Protein AF-A0A4R6ALP8-F1 (afdb_monomer_lite)

Radius of gyration: 22.26 Å; chains: 1; bounding box: 37×42×60 Å

Foldseek 3Di:
DDPPDDPPPPPQPPVNVVVVVVCVVVVVVVVVCCCCVVPVPPDDDPVVVVVVVCPVVVVVCVVVVCCQQQNVVVVGDGDPQSVVLQVQLVVLCVPPHNVSSVCSSVVSSVVVVVVVVVD

Organism: NCBI:txid2547833

Structure (mmCIF, N/CA/C/O backbone):
data_AF-A0A4R6ALP8-F1
#
_entry.id   AF-A0A4R6ALP8-F1
#
loop_
_atom_site.group_PDB
_atom_site.id
_atom_site.type_symbol
_atom_site.label_atom_id
_atom_site.label_alt_id
_atom_site.label_comp_id
_atom_site.label_asym_id
_atom_site.label_entity_id
_atom_site.label_seq_id
_atom_site.pdbx_PDB_ins_code
_atom_site.Cartn_x
_atom_site.Cartn_y
_atom_site.Cartn_z
_atom_site.occupancy
_atom_site.B_iso_or_equiv
_atom_site.auth_seq_id
_atom_site.auth_comp_id
_atom_site.auth_asym_id
_atom_site.auth_atom_id
_atom_site.pdbx_PDB_model_num
ATOM 1 N N . MET A 1 1 ? -0.285 25.551 -27.891 1.00 47.06 1 MET A N 1
ATOM 2 C CA . MET A 1 1 ? -0.786 24.916 -26.657 1.00 47.06 1 MET A CA 1
ATOM 3 C C . MET A 1 1 ? -1.606 25.956 -25.913 1.00 47.06 1 MET A C 1
ATOM 5 O O . MET A 1 1 ? -1.101 26.644 -25.039 1.00 47.06 1 MET A O 1
ATOM 9 N N . THR A 1 2 ? -2.826 26.176 -26.389 1.00 53.19 2 THR A N 1
ATOM 10 C CA . THR A 1 2 ? -3.826 27.038 -25.758 1.00 53.19 2 THR A CA 1
ATOM 11 C C . THR A 1 2 ? -4.484 26.241 -24.627 1.00 53.19 2 THR A C 1
ATOM 13 O O . THR A 1 2 ? -4.731 25.048 -24.810 1.00 53.19 2 THR A O 1
ATOM 16 N N . PRO A 1 3 ? -4.729 26.832 -23.446 1.00 57.28 3 PRO A N 1
ATOM 17 C CA . PRO A 1 3 ? -5.489 26.188 -22.381 1.00 57.28 3 PRO A CA 1
ATOM 18 C C . PRO A 1 3 ? -6.974 26.179 -22.777 1.00 57.28 3 PRO A C 1
ATOM 20 O O . PRO A 1 3 ? -7.764 26.983 -22.293 1.00 57.28 3 PRO A O 1
ATOM 23 N N . GLU A 1 4 ? -7.351 25.320 -23.724 1.00 58.94 4 GLU A N 1
ATOM 24 C CA . GLU A 1 4 ? -8.752 25.104 -24.078 1.00 58.94 4 GLU A CA 1
ATOM 25 C C . GLU A 1 4 ? -9.403 24.281 -22.970 1.00 58.94 4 GLU A C 1
ATOM 27 O O . GLU A 1 4 ? -9.251 23.066 -22.887 1.00 58.94 4 GLU A O 1
ATOM 32 N N . THR A 1 5 ? -10.021 25.018 -22.047 1.00 60.59 5 THR A N 1
ATOM 33 C CA . THR A 1 5 ? -11.214 24.660 -21.274 1.00 60.59 5 THR A CA 1
ATOM 34 C C . THR A 1 5 ? -11.510 23.163 -21.228 1.00 60.59 5 THR A C 1
ATOM 36 O O . THR A 1 5 ? -12.344 22.652 -21.980 1.00 60.59 5 THR A O 1
ATOM 39 N N . LEU A 1 6 ? -10.864 22.470 -20.287 1.00 62.62 6 LEU A N 1
ATOM 40 C CA . LEU A 1 6 ? -11.418 21.235 -19.743 1.00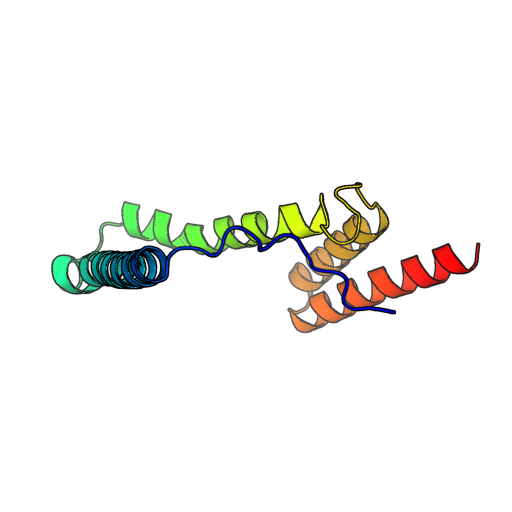 62.62 6 LEU A CA 1
ATOM 41 C C . LEU A 1 6 ? -12.881 21.542 -19.364 1.00 62.62 6 LEU A C 1
ATOM 43 O O . LEU A 1 6 ? -13.106 22.601 -18.762 1.00 62.62 6 LEU A O 1
ATOM 47 N N . PRO A 1 7 ? -13.872 20.694 -19.713 1.00 56.38 7 PRO A N 1
ATOM 48 C CA . PRO A 1 7 ? -15.212 20.844 -19.154 1.00 56.38 7 PRO A CA 1
ATOM 49 C C . PRO A 1 7 ? -15.032 21.005 -17.649 1.00 56.38 7 PRO A C 1
ATOM 51 O O . PRO A 1 7 ? -14.208 20.286 -17.079 1.00 56.38 7 PRO A O 1
ATOM 54 N N . ALA A 1 8 ? -15.687 22.000 -17.043 1.00 58.12 8 ALA A N 1
ATOM 55 C CA . ALA A 1 8 ? -15.650 22.195 -15.602 1.00 58.12 8 ALA A CA 1
ATOM 56 C C . ALA A 1 8 ? -16.083 20.866 -14.987 1.00 58.12 8 ALA A C 1
ATOM 58 O O . ALA A 1 8 ? -17.270 20.565 -14.978 1.00 58.12 8 ALA A O 1
ATOM 59 N N . ALA A 1 9 ? -15.108 20.027 -14.623 1.00 58.25 9 ALA A N 1
ATOM 60 C CA . ALA A 1 9 ? -15.343 18.715 -14.059 1.00 58.25 9 ALA A CA 1
ATOM 61 C C . ALA A 1 9 ? -16.237 18.992 -12.870 1.00 58.25 9 ALA A C 1
ATOM 63 O O . ALA A 1 9 ? -15.777 19.727 -11.996 1.00 58.25 9 ALA A O 1
ATOM 64 N N . ASP A 1 10 ? -17.499 18.550 -12.949 1.00 63.56 10 ASP A N 1
ATOM 65 C CA . ASP A 1 10 ? -18.609 19.033 -12.127 1.00 63.56 10 ASP A CA 1
ATOM 66 C C . ASP A 1 10 ? -18.109 19.320 -10.717 1.00 63.56 10 ASP A C 1
ATOM 68 O O . ASP A 1 10 ? -17.838 18.398 -9.940 1.00 63.56 10 ASP A O 1
ATOM 72 N N . ALA A 1 11 ? -17.835 20.603 -10.450 1.00 70.50 11 ALA A N 1
ATOM 73 C CA . ALA A 1 11 ? -17.080 20.978 -9.271 1.00 70.50 11 ALA A CA 1
ATOM 74 C C . ALA A 1 11 ? -17.941 20.571 -8.086 1.00 70.50 11 ALA A C 1
ATOM 76 O O . ALA A 1 11 ? -19.072 21.045 -7.949 1.00 70.50 11 ALA A O 1
ATOM 77 N N . ILE A 1 12 ? -17.436 19.628 -7.289 1.00 76.88 12 ILE A N 1
ATOM 78 C CA . ILE A 1 12 ? -18.161 19.117 -6.134 1.00 76.88 12 ILE A CA 1
ATOM 79 C C . ILE A 1 12 ? -18.584 20.332 -5.302 1.00 76.88 12 ILE A C 1
ATOM 81 O O . ILE A 1 12 ? -17.704 21.097 -4.907 1.00 76.88 12 ILE A O 1
ATOM 85 N N . PRO A 1 13 ? -19.891 20.541 -5.050 1.00 88.56 13 PRO A N 1
ATOM 86 C CA . PRO A 1 13 ? -20.351 21.712 -4.318 1.00 88.56 13 PRO A CA 1
ATOM 87 C C . PRO A 1 13 ? -19.580 21.841 -3.003 1.00 88.56 13 PRO A C 1
ATOM 89 O O . PRO A 1 13 ? -19.473 20.854 -2.274 1.00 88.56 13 PRO A O 1
ATOM 92 N N . ASP A 1 14 ? -19.065 23.029 -2.675 1.00 88.94 14 ASP A N 1
ATOM 93 C CA . ASP A 1 14 ? -18.195 23.226 -1.502 1.00 88.94 14 ASP A CA 1
ATOM 94 C C . ASP A 1 14 ? -18.830 22.676 -0.218 1.00 88.94 14 ASP A C 1
ATOM 96 O O . ASP A 1 14 ? -18.187 21.990 0.576 1.00 88.94 14 ASP A O 1
ATOM 100 N N . ALA A 1 15 ? -20.135 22.904 -0.046 1.00 91.25 15 ALA A N 1
ATOM 101 C CA . ALA A 1 15 ? -20.902 22.370 1.073 1.00 91.25 15 ALA A CA 1
ATOM 102 C C . ALA A 1 15 ? -20.890 20.832 1.118 1.00 91.25 15 ALA A C 1
ATOM 104 O O . ALA A 1 15 ? -20.792 20.253 2.199 1.00 91.25 15 ALA A O 1
ATOM 105 N N . LEU A 1 16 ? -20.951 20.160 -0.036 1.00 92.31 16 LEU A N 1
ATOM 106 C CA . LEU A 1 16 ? -20.873 18.704 -0.127 1.00 92.31 16 LEU A CA 1
ATOM 107 C C . LEU A 1 16 ? -19.459 18.211 0.197 1.00 92.31 16 LEU A C 1
ATOM 109 O O . LEU A 1 16 ? -19.322 17.268 0.972 1.00 92.31 16 LEU A O 1
ATOM 113 N N . ALA A 1 17 ? -18.419 18.882 -0.307 1.00 91.44 17 ALA A N 1
ATOM 114 C CA . ALA A 1 17 ? -17.029 18.557 0.010 1.00 91.44 17 ALA A CA 1
ATOM 115 C C . ALA A 1 17 ? -16.757 18.643 1.523 1.00 91.44 17 ALA A C 1
ATOM 117 O O . ALA A 1 17 ? -16.286 17.677 2.127 1.00 91.44 17 ALA A O 1
ATOM 118 N N . TRP A 1 18 ? -17.135 19.752 2.164 1.00 95.00 18 TRP A N 1
ATOM 119 C CA . TRP A 1 18 ? -17.002 19.923 3.614 1.00 95.00 18 TRP A CA 1
ATOM 120 C C . TRP A 1 18 ? -17.817 18.900 4.404 1.00 95.00 18 TRP A C 1
ATOM 122 O O . TRP A 1 18 ? -17.314 18.334 5.376 1.00 95.00 18 TRP A O 1
ATOM 132 N N . THR A 1 19 ? -19.044 18.611 3.966 1.00 96.31 19 THR A N 1
ATOM 133 C CA . THR A 1 19 ? -19.891 17.593 4.603 1.00 96.31 19 THR A CA 1
ATOM 134 C C . THR A 1 19 ? -19.228 16.215 4.558 1.00 96.31 19 THR A C 1
ATOM 136 O O . THR A 1 19 ? -19.150 15.542 5.584 1.00 96.31 19 THR A O 1
ATOM 139 N N . VAL A 1 20 ? -18.688 15.810 3.403 1.00 95.81 20 VAL A N 1
ATOM 140 C CA . VAL A 1 20 ? -17.982 14.528 3.242 1.00 95.81 20 VAL A CA 1
ATOM 141 C C . VAL A 1 20 ? -16.736 14.470 4.122 1.00 95.81 20 VAL A C 1
ATOM 143 O O . VAL A 1 20 ? -16.525 13.462 4.792 1.00 95.81 20 VAL A O 1
ATOM 146 N N . ILE A 1 21 ? -15.941 15.543 4.177 1.00 95.31 21 ILE A N 1
ATOM 147 C CA . ILE A 1 21 ? -14.741 15.613 5.026 1.00 95.31 21 ILE A CA 1
ATOM 148 C C . ILE A 1 21 ? -15.112 15.428 6.501 1.00 95.31 21 ILE A C 1
ATOM 150 O O . ILE A 1 21 ? -14.509 14.602 7.188 1.00 95.31 21 ILE A O 1
ATOM 154 N N . VAL A 1 22 ? -16.117 16.162 6.987 1.00 97.44 22 VAL A N 1
ATOM 155 C CA . VAL A 1 22 ? -16.564 16.079 8.384 1.00 97.44 22 VAL A CA 1
ATOM 156 C C . VAL A 1 22 ? -17.114 14.689 8.698 1.00 97.44 22 VAL A C 1
ATOM 158 O O . VAL A 1 22 ? -16.751 14.113 9.723 1.00 97.44 22 VAL A O 1
ATOM 161 N N . LEU A 1 23 ? -17.936 14.113 7.816 1.00 97.44 23 LEU A N 1
ATOM 162 C CA . LEU A 1 23 ? -18.496 12.775 8.011 1.00 97.44 23 LEU A CA 1
ATOM 163 C C . LEU A 1 23 ? -17.427 11.677 7.967 1.00 97.44 23 LEU A C 1
ATOM 165 O O . LEU A 1 23 ? -17.445 10.795 8.822 1.00 97.44 23 LEU A O 1
ATOM 169 N N . LEU A 1 24 ? -16.475 11.731 7.030 1.00 97.12 24 LEU A N 1
ATOM 170 C CA . LEU A 1 24 ? -15.354 10.785 6.975 1.00 97.12 24 LEU A CA 1
ATOM 171 C C . LEU A 1 24 ? -14.455 10.910 8.205 1.00 97.12 24 LEU A C 1
ATOM 173 O O . LEU A 1 24 ? -14.047 9.894 8.774 1.00 97.12 24 LEU A O 1
ATOM 177 N N . GLY A 1 25 ? -14.172 12.140 8.640 1.00 96.81 25 GLY A N 1
ATOM 178 C CA . GLY A 1 25 ? -13.409 12.407 9.854 1.00 96.81 25 GLY A CA 1
ATOM 179 C C . GLY A 1 25 ? -14.099 11.832 11.089 1.00 96.81 25 GLY A C 1
ATOM 180 O O . GLY A 1 25 ? -13.492 11.060 11.835 1.00 96.81 25 GLY A O 1
ATOM 181 N N . LEU A 1 26 ? -15.387 12.138 11.268 1.00 97.50 26 LEU A N 1
ATOM 182 C CA . LEU A 1 26 ? -16.182 11.658 12.395 1.00 97.50 26 LEU A CA 1
ATOM 183 C C . LEU A 1 26 ? -16.357 10.137 12.364 1.00 97.50 26 LEU A C 1
ATOM 185 O O . LEU A 1 26 ? -16.195 9.489 13.392 1.00 97.50 26 LEU A O 1
ATOM 189 N N . GLY A 1 27 ? -16.624 9.555 11.195 1.00 96.56 27 GLY A N 1
ATOM 190 C CA . GLY A 1 27 ? -16.737 8.109 11.015 1.00 96.56 27 GLY A CA 1
ATOM 191 C C . GLY A 1 27 ? -15.432 7.384 11.343 1.00 96.56 27 GLY A C 1
ATOM 192 O O . GLY A 1 27 ? -15.434 6.415 12.100 1.00 96.56 27 GLY A O 1
ATOM 193 N N . THR A 1 28 ? -14.294 7.894 10.862 1.00 95.50 28 THR A N 1
ATOM 194 C CA . THR A 1 28 ? -12.969 7.324 11.168 1.00 95.50 28 THR A CA 1
ATOM 195 C C . THR A 1 28 ? -12.654 7.416 12.660 1.00 95.50 28 THR A C 1
ATOM 197 O O . THR A 1 28 ? -12.165 6.451 13.257 1.00 95.50 28 THR A O 1
ATOM 200 N N . PHE A 1 29 ? -12.956 8.561 13.280 1.00 93.75 29 PHE A N 1
ATOM 201 C CA . PHE A 1 29 ? -12.802 8.747 14.719 1.00 93.75 29 PHE A CA 1
ATOM 202 C C . PHE A 1 29 ? -13.700 7.791 15.505 1.00 93.75 29 PHE A C 1
ATOM 204 O O . PHE A 1 29 ? -13.206 7.122 16.405 1.00 93.75 29 PHE A O 1
ATOM 211 N N . ALA A 1 30 ? -14.977 7.668 15.140 1.00 94.94 30 ALA A N 1
ATOM 212 C CA . ALA A 1 30 ? -15.935 6.789 15.802 1.00 94.94 30 ALA A CA 1
ATOM 213 C C . ALA A 1 30 ? -15.511 5.315 15.728 1.00 94.94 30 ALA A C 1
ATOM 215 O O . ALA A 1 30 ? -15.568 4.618 16.738 1.00 94.94 30 ALA A O 1
ATOM 216 N N . ILE A 1 31 ? -15.011 4.854 14.574 1.00 91.12 31 ILE A N 1
ATOM 217 C CA . ILE A 1 31 ? -14.463 3.498 14.427 1.00 91.12 31 ILE A CA 1
ATOM 218 C C . ILE A 1 31 ? -13.290 3.303 15.391 1.00 91.12 31 ILE A C 1
ATOM 220 O O . ILE A 1 31 ? -13.305 2.366 16.183 1.00 91.12 31 ILE A O 1
ATOM 224 N N . ARG A 1 32 ? -12.294 4.201 15.383 1.00 87.88 32 ARG A N 1
ATOM 225 C CA . ARG A 1 32 ? -11.136 4.108 16.294 1.00 87.88 32 ARG A CA 1
ATOM 226 C C . ARG A 1 32 ? -11.548 4.174 17.765 1.00 87.88 32 ARG A C 1
ATOM 228 O O . ARG A 1 32 ? -11.053 3.395 18.579 1.00 87.88 32 ARG A O 1
ATOM 235 N N . PHE A 1 33 ? -12.468 5.073 18.098 1.00 90.19 33 PHE A N 1
ATOM 236 C CA . PHE A 1 33 ? -13.011 5.241 19.440 1.00 90.19 33 PHE A CA 1
ATOM 237 C C . PHE A 1 33 ? -13.785 4.002 19.896 1.00 90.19 33 PHE A C 1
ATOM 239 O O . PHE A 1 33 ? -13.701 3.633 21.059 1.00 90.19 33 PHE A O 1
ATOM 246 N N . SER A 1 34 ? -14.462 3.289 18.997 1.00 86.62 34 SER A N 1
ATOM 247 C CA . SER A 1 34 ? -15.111 2.023 19.341 1.00 86.62 34 SER A CA 1
ATOM 248 C C . SER A 1 34 ? -14.113 0.962 19.823 1.00 86.62 34 SER A C 1
ATOM 250 O O . SER A 1 34 ? -14.470 0.148 20.667 1.00 86.62 34 SER A O 1
ATOM 252 N N . PHE A 1 35 ? -12.869 0.961 19.333 1.00 79.50 35 PHE A N 1
ATOM 253 C CA . PHE A 1 35 ? -11.835 0.039 19.818 1.00 79.50 35 PHE A CA 1
ATOM 254 C C . PHE A 1 35 ? -11.195 0.531 21.119 1.00 79.50 35 PHE A C 1
ATOM 256 O O . PHE A 1 35 ? -11.090 -0.232 22.073 1.00 79.50 35 PHE A O 1
ATOM 263 N N . LEU A 1 36 ? -10.789 1.803 21.179 1.00 83.06 36 LEU A N 1
ATOM 264 C CA . LEU A 1 36 ? -10.077 2.349 22.342 1.00 83.06 36 LEU A CA 1
ATOM 265 C C . LEU A 1 36 ? -11.006 2.651 23.527 1.00 83.06 36 LEU A C 1
ATOM 267 O O . LEU A 1 36 ? -10.669 2.350 24.664 1.00 83.06 36 LEU A O 1
ATOM 271 N N . GLY A 1 37 ? -12.171 3.240 23.269 1.00 78.12 37 GLY A N 1
ATOM 272 C CA . GLY A 1 37 ? -13.108 3.717 24.287 1.00 78.12 37 GLY A CA 1
ATOM 273 C C . GLY A 1 37 ? -14.066 2.649 24.816 1.00 78.12 37 GLY A C 1
ATOM 274 O O . GLY A 1 37 ? -14.323 2.615 26.013 1.00 78.12 37 GLY A O 1
ATOM 275 N N . LEU A 1 38 ? -14.593 1.761 23.960 1.00 73.69 38 LEU A N 1
ATOM 276 C CA . LEU A 1 38 ? -15.528 0.705 24.397 1.00 73.69 38 LEU A CA 1
ATOM 277 C C . LEU A 1 38 ? -14.829 -0.616 24.753 1.00 73.69 38 LEU A C 1
ATOM 279 O O . LEU A 1 38 ? -15.358 -1.392 25.550 1.00 73.69 38 LEU A O 1
ATOM 283 N N . LEU A 1 39 ? -13.668 -0.885 24.152 1.00 70.56 39 LEU A N 1
ATOM 284 C CA . LEU A 1 39 ? -12.971 -2.172 24.247 1.00 70.56 39 LEU A CA 1
ATOM 285 C C . LEU A 1 39 ? -11.614 -2.082 24.967 1.00 70.56 39 LEU A C 1
ATOM 287 O O . LEU A 1 39 ? -11.041 -3.123 25.270 1.00 70.56 39 LEU A O 1
ATOM 291 N N . GLY A 1 40 ? -11.128 -0.874 25.286 1.00 66.62 40 GLY A N 1
ATOM 292 C CA . GLY A 1 40 ? -9.781 -0.633 25.822 1.00 66.62 40 GLY A CA 1
ATOM 293 C C . GLY A 1 40 ? -9.462 -1.312 27.158 1.00 66.62 40 GLY A C 1
ATOM 294 O O . GLY A 1 40 ? -8.333 -1.753 27.341 1.00 66.62 40 GLY A O 1
ATOM 295 N N . ASP A 1 41 ? -10.448 -1.466 28.046 1.00 69.44 41 ASP A N 1
ATOM 296 C CA . ASP A 1 41 ? -10.267 -2.100 29.367 1.00 69.44 41 ASP A CA 1
ATOM 297 C C . ASP A 1 41 ? -10.718 -3.572 29.420 1.00 69.44 41 ASP A C 1
ATOM 299 O O . ASP A 1 41 ? -10.668 -4.204 30.477 1.00 69.44 41 ASP A O 1
ATOM 303 N N . ARG A 1 42 ? -11.194 -4.149 28.305 1.00 76.12 42 ARG A N 1
ATOM 304 C CA . ARG A 1 42 ? -11.676 -5.540 28.279 1.00 76.12 42 ARG A CA 1
ATOM 305 C C . ARG A 1 42 ? -10.683 -6.460 27.570 1.00 76.12 42 ARG A C 1
ATOM 307 O O . ARG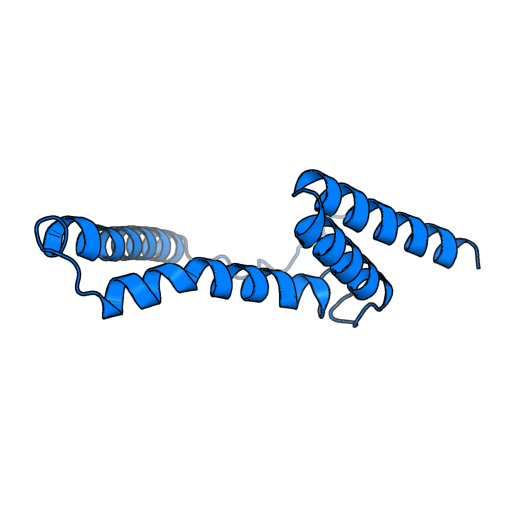 A 1 42 ? -10.195 -6.105 26.499 1.00 76.12 42 ARG A O 1
ATOM 314 N N . PRO A 1 43 ? -10.428 -7.673 28.097 1.00 77.00 43 PRO A N 1
ATOM 315 C CA . PRO A 1 43 ? -9.649 -8.666 27.371 1.00 77.00 43 PRO A CA 1
ATOM 316 C C . PRO A 1 43 ? -10.361 -8.998 26.053 1.00 77.00 43 PRO A C 1
ATOM 318 O O . PRO A 1 43 ? -11.508 -9.452 26.043 1.00 77.00 43 PRO A O 1
ATOM 321 N N . LEU A 1 44 ? -9.689 -8.715 24.936 1.00 79.81 44 LEU A N 1
ATOM 322 C CA . LEU A 1 44 ? -10.197 -8.984 23.594 1.00 79.81 44 LEU A CA 1
ATOM 323 C C . LEU A 1 44 ? -10.340 -10.502 23.404 1.00 79.81 44 LEU A C 1
ATOM 325 O O . LEU A 1 44 ? -9.397 -11.235 23.702 1.00 79.81 44 LEU A O 1
ATOM 329 N N . PRO A 1 45 ? -11.484 -10.998 22.904 1.00 82.31 45 PRO A N 1
ATOM 330 C CA . PRO A 1 45 ? -11.665 -12.426 22.698 1.00 82.31 45 PRO A CA 1
ATOM 331 C C . PRO A 1 45 ? -10.732 -12.944 21.592 1.00 82.31 45 PRO A C 1
ATOM 333 O O . PRO A 1 45 ? -10.506 -12.269 20.585 1.00 82.31 45 PRO A O 1
ATOM 336 N N . GLU A 1 46 ? -10.235 -14.173 21.753 1.00 84.25 46 GLU A N 1
ATOM 337 C CA . GLU A 1 46 ? -9.232 -14.800 20.873 1.00 84.25 46 GLU A CA 1
ATOM 338 C C . GLU A 1 46 ? -9.638 -14.783 19.386 1.00 84.25 46 GLU A C 1
ATOM 340 O O . GLU A 1 46 ? -8.811 -14.557 18.503 1.00 84.25 46 GLU A O 1
ATOM 345 N N . TRP A 1 47 ? -10.935 -14.958 19.094 1.00 86.50 47 TRP A N 1
ATOM 346 C CA . TRP A 1 47 ? -11.450 -14.935 17.722 1.00 86.50 47 TRP A CA 1
ATOM 347 C C . TRP A 1 47 ? -11.239 -13.572 17.050 1.00 86.50 47 TRP A C 1
ATOM 349 O O . TRP A 1 47 ? -10.921 -13.525 15.863 1.00 86.50 47 TRP A O 1
ATOM 359 N N . LEU A 1 48 ? -11.367 -12.466 17.790 1.00 84.88 48 LEU A N 1
ATOM 360 C CA . LEU A 1 48 ? -11.201 -11.117 17.252 1.00 84.88 48 LEU A CA 1
ATOM 361 C C . LEU A 1 48 ? -9.722 -10.825 16.989 1.00 84.88 48 LEU A C 1
ATOM 363 O O . LEU A 1 48 ? -9.374 -10.348 15.912 1.00 84.88 48 LEU A O 1
ATOM 367 N N . LEU A 1 49 ? -8.844 -11.188 17.928 1.00 84.19 49 LEU A N 1
ATOM 368 C CA . LEU A 1 49 ? -7.391 -11.076 17.760 1.00 84.19 49 LEU A CA 1
ATOM 369 C C . LEU A 1 49 ? -6.894 -11.899 16.565 1.00 84.19 49 LEU A C 1
ATOM 371 O O . LEU A 1 49 ? -6.058 -11.421 15.795 1.00 84.19 49 LEU A O 1
ATOM 375 N N . GLY A 1 50 ? -7.464 -13.093 16.369 1.00 87.56 50 GLY A N 1
ATOM 376 C CA . GLY A 1 50 ? -7.230 -13.919 15.189 1.00 87.56 50 GLY A CA 1
ATOM 377 C C . GLY A 1 50 ? -7.508 -13.152 13.897 1.00 87.56 50 GLY A C 1
ATOM 378 O O . GLY A 1 50 ? -6.612 -13.011 13.072 1.00 87.56 50 GLY A O 1
ATOM 379 N N . HIS A 1 51 ? -8.704 -12.579 13.743 1.00 87.81 51 HIS A N 1
ATOM 380 C CA . HIS A 1 51 ? -9.060 -11.814 12.541 1.00 87.81 51 HIS A CA 1
ATOM 381 C C . HIS A 1 51 ? -8.185 -10.568 12.351 1.00 87.81 51 HIS A C 1
ATOM 383 O O . HIS A 1 51 ? -7.719 -10.319 11.240 1.00 87.81 51 HIS A O 1
ATOM 389 N N . LEU A 1 52 ? -7.894 -9.822 13.424 1.00 87.50 52 LEU A N 1
ATOM 390 C CA . LEU A 1 52 ? -7.036 -8.633 13.370 1.00 87.50 52 LEU A CA 1
ATOM 391 C C . LEU A 1 52 ? -5.619 -8.957 12.871 1.00 87.50 52 LEU A C 1
ATOM 393 O O . LEU A 1 52 ? -5.055 -8.193 12.088 1.00 87.50 52 LEU A O 1
ATOM 397 N N . LYS A 1 53 ? -5.066 -10.116 13.251 1.00 89.00 53 LYS A N 1
ATOM 398 C CA . LYS A 1 53 ? -3.747 -10.581 12.794 1.00 89.00 53 LYS A CA 1
ATOM 399 C C . LYS A 1 53 ? -3.687 -10.821 11.280 1.00 89.00 53 LYS A C 1
ATOM 401 O O . LYS A 1 53 ? -2.622 -10.662 10.684 1.00 89.00 53 LYS A O 1
ATOM 406 N N . TYR A 1 54 ? -4.806 -11.176 10.649 1.00 91.50 54 TYR A N 1
ATOM 407 C CA . TYR A 1 54 ? -4.858 -11.474 9.214 1.00 91.50 54 TYR A CA 1
ATOM 408 C C . TYR A 1 54 ? -5.150 -10.256 8.332 1.00 91.50 54 TYR A C 1
ATOM 410 O O . TYR A 1 54 ? -4.900 -10.326 7.129 1.00 91.50 54 TYR A O 1
ATOM 418 N N . VAL A 1 55 ? -5.600 -9.127 8.897 1.00 92.00 55 VAL A N 1
ATOM 419 C CA . VAL A 1 55 ? -5.927 -7.917 8.118 1.00 92.00 55 VAL A CA 1
ATOM 420 C C . VAL A 1 55 ? -4.728 -7.435 7.308 1.00 92.00 55 VAL A C 1
ATOM 422 O O . VAL A 1 55 ? -4.855 -7.223 6.107 1.00 92.00 55 VAL A O 1
ATOM 425 N N . GLY A 1 56 ? -3.548 -7.313 7.926 1.00 88.88 56 GLY A N 1
ATOM 426 C CA . GLY A 1 56 ? -2.347 -6.858 7.218 1.00 88.88 56 GLY A CA 1
ATOM 427 C C . GLY A 1 56 ? -2.011 -7.754 6.023 1.00 88.88 56 GLY A C 1
ATOM 428 O O . GLY A 1 56 ? -1.842 -7.268 4.908 1.00 88.88 56 GLY A O 1
ATOM 429 N N . VAL A 1 57 ? -2.003 -9.073 6.238 1.00 89.38 57 VAL A N 1
ATOM 430 C CA . VAL A 1 57 ? -1.706 -10.067 5.193 1.00 89.38 57 VAL A CA 1
ATOM 431 C C . VAL A 1 57 ? -2.752 -10.062 4.074 1.00 89.38 57 VAL A C 1
ATOM 433 O O . VAL A 1 57 ? -2.398 -10.320 2.930 1.00 89.38 57 VAL A O 1
ATOM 436 N N . ALA A 1 58 ? -4.013 -9.739 4.368 1.00 91.75 58 ALA A N 1
ATOM 437 C CA . ALA A 1 58 ? -5.075 -9.650 3.368 1.00 91.75 58 ALA A CA 1
ATOM 438 C C . ALA A 1 58 ? -5.040 -8.337 2.565 1.00 91.75 58 ALA A C 1
ATOM 440 O O . ALA A 1 58 ? -5.270 -8.340 1.356 1.00 91.75 58 ALA A O 1
ATOM 441 N N . VAL A 1 59 ? -4.741 -7.212 3.223 1.00 93.62 59 VAL A N 1
ATOM 442 C CA . VAL A 1 59 ? -4.803 -5.877 2.611 1.00 93.62 59 VAL A CA 1
ATOM 443 C C . VAL A 1 59 ? -3.643 -5.638 1.645 1.00 93.62 59 VAL A C 1
ATOM 445 O O . VAL A 1 59 ? -3.864 -5.082 0.572 1.00 93.62 59 VAL A O 1
ATOM 448 N N . PHE A 1 60 ? -2.418 -6.073 1.965 1.00 90.50 60 PHE A N 1
ATOM 449 C CA . PHE A 1 60 ? -1.264 -5.813 1.091 1.00 90.50 60 PHE A CA 1
ATOM 450 C C . PHE A 1 60 ? -1.428 -6.395 -0.326 1.00 90.50 60 PHE A C 1
ATOM 452 O O . PHE A 1 60 ? -1.287 -5.629 -1.282 1.00 90.50 60 PHE A O 1
ATOM 459 N N . PRO A 1 61 ? -1.773 -7.686 -0.517 1.00 88.25 61 PRO A N 1
ATOM 460 C CA . PRO A 1 61 ? -2.028 -8.224 -1.849 1.00 88.25 61 PRO A CA 1
ATOM 461 C C . PRO A 1 61 ? -3.199 -7.523 -2.535 1.00 88.25 61 PRO A C 1
ATOM 463 O O . PRO A 1 61 ? -3.075 -7.170 -3.700 1.00 88.25 61 PRO A O 1
ATOM 466 N N . ALA A 1 62 ? -4.290 -7.237 -1.814 1.00 90.62 62 ALA A N 1
ATOM 467 C CA . ALA A 1 62 ? -5.456 -6.560 -2.382 1.00 90.62 62 ALA A CA 1
ATOM 468 C C . ALA A 1 62 ? -5.120 -5.181 -2.980 1.00 90.62 62 ALA A C 1
ATOM 470 O O . ALA A 1 62 ? -5.679 -4.809 -4.008 1.00 90.62 62 ALA A O 1
ATOM 471 N N . LEU A 1 63 ? -4.180 -4.447 -2.374 1.00 91.50 63 LEU A N 1
ATOM 472 C CA . LEU A 1 63 ? -3.690 -3.169 -2.899 1.00 91.50 63 LEU A CA 1
ATOM 473 C C . LEU A 1 63 ? -2.723 -3.344 -4.081 1.00 91.50 63 LEU A C 1
ATOM 475 O O . LEU A 1 63 ? -2.737 -2.545 -5.013 1.00 91.50 63 LEU A O 1
ATOM 479 N N . VAL A 1 64 ? -1.877 -4.37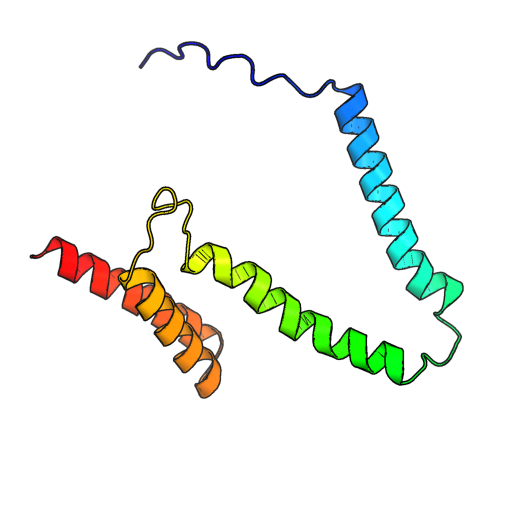7 -4.057 1.00 87.44 64 VAL A N 1
ATOM 480 C CA . VAL A 1 64 ? -0.818 -4.587 -5.062 1.00 87.44 64 VAL A CA 1
ATOM 481 C C . VAL A 1 64 ? -1.339 -5.264 -6.335 1.00 87.44 64 VAL A C 1
ATOM 483 O O . VAL A 1 64 ? -0.919 -4.907 -7.432 1.00 87.44 64 VAL A O 1
ATOM 486 N N . THR A 1 65 ? -2.265 -6.219 -6.225 1.00 88.12 65 THR A N 1
ATOM 487 C CA . THR A 1 65 ? -2.822 -6.984 -7.352 1.00 88.12 65 THR A CA 1
ATOM 488 C C . THR A 1 65 ? -3.346 -6.116 -8.505 1.00 88.12 65 THR A C 1
ATOM 490 O O . THR A 1 65 ? -2.915 -6.363 -9.635 1.00 88.12 65 THR A O 1
ATOM 493 N N . PRO A 1 66 ? -4.213 -5.101 -8.294 1.00 86.31 66 PRO A N 1
ATOM 494 C CA . PRO A 1 66 ? -4.692 -4.267 -9.397 1.00 86.31 66 PRO A CA 1
ATOM 495 C C . PRO A 1 66 ? -3.554 -3.483 -10.062 1.00 86.31 66 PRO A C 1
ATOM 497 O O . PRO A 1 66 ? -3.509 -3.402 -11.283 1.00 86.31 66 PRO A O 1
ATOM 500 N N . LEU A 1 67 ? -2.578 -3.000 -9.286 1.00 83.81 67 LEU A N 1
ATOM 501 C CA . LEU A 1 67 ? -1.431 -2.238 -9.799 1.00 83.81 67 LEU A CA 1
ATOM 502 C C . LEU A 1 67 ? -0.500 -3.072 -10.697 1.00 83.81 67 LEU A C 1
ATOM 504 O O . LEU A 1 67 ? 0.197 -2.518 -11.554 1.00 83.81 67 LEU A O 1
ATOM 508 N N . VAL A 1 68 ? -0.462 -4.391 -10.481 1.00 83.06 68 VAL A N 1
ATOM 509 C CA . VAL A 1 68 ? 0.357 -5.335 -11.255 1.00 83.06 68 VAL A CA 1
ATOM 510 C C . VAL A 1 68 ? -0.40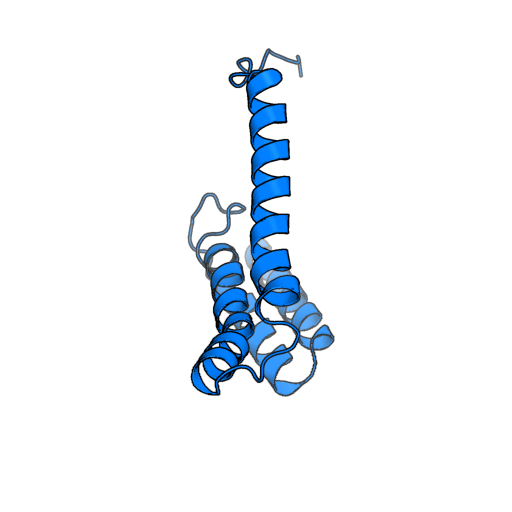2 -5.880 -12.465 1.00 83.06 68 VAL A C 1
ATOM 512 O O . VAL A 1 68 ? 0.163 -5.907 -13.554 1.00 83.06 68 VAL A O 1
ATOM 515 N N . LEU A 1 69 ? -1.655 -6.318 -12.286 1.00 80.88 69 LEU A N 1
ATOM 516 C CA . LEU A 1 69 ? -2.438 -6.982 -13.338 1.00 80.88 69 LEU A CA 1
ATOM 517 C C . LEU A 1 69 ? -3.101 -6.001 -14.312 1.00 80.88 69 LEU A C 1
ATOM 519 O O . LEU A 1 69 ? -3.123 -6.269 -15.512 1.00 80.88 69 LEU A O 1
ATOM 523 N N . TRP A 1 70 ? -3.605 -4.869 -13.811 1.00 79.19 70 TRP A N 1
ATOM 524 C CA . TRP A 1 70 ? -4.255 -3.822 -14.606 1.00 79.19 70 TRP A CA 1
ATOM 525 C C . TRP A 1 70 ? -3.645 -2.456 -14.301 1.00 79.19 70 TRP A C 1
ATOM 527 O O . TRP A 1 70 ? -4.273 -1.612 -13.657 1.00 79.19 70 TRP A O 1
ATOM 537 N N . PRO A 1 71 ? -2.406 -2.214 -14.751 1.00 73.56 71 PRO A N 1
ATOM 538 C CA . PRO A 1 71 ? -1.779 -0.928 -14.535 1.00 73.56 71 PRO A CA 1
ATOM 539 C C . PRO A 1 71 ? -2.573 0.189 -15.217 1.00 73.56 71 PRO A C 1
ATOM 541 O O . PRO A 1 71 ? -2.830 0.138 -16.421 1.00 73.56 71 PRO A O 1
ATOM 544 N N . GLU A 1 72 ? -2.866 1.265 -14.485 1.00 66.56 72 GLU A N 1
ATOM 545 C CA . GLU A 1 72 ? -3.411 2.484 -15.102 1.00 66.56 72 GLU A CA 1
ATOM 546 C C . GLU A 1 72 ? -2.440 3.069 -16.140 1.00 66.56 72 GLU A C 1
ATOM 548 O O . GLU A 1 72 ? -2.853 3.621 -17.158 1.00 66.56 72 GLU A O 1
ATOM 553 N N . ALA A 1 73 ? -1.135 2.847 -15.939 1.00 63.22 73 ALA A N 1
ATOM 554 C CA . ALA A 1 73 ? -0.082 3.227 -16.877 1.00 63.22 73 ALA A CA 1
ATOM 555 C C . ALA A 1 73 ? -0.210 2.555 -18.260 1.00 63.22 73 ALA A C 1
ATOM 557 O O . ALA A 1 73 ? 0.302 3.097 -19.234 1.00 63.22 73 ALA A O 1
ATOM 558 N N . THR A 1 74 ? -0.880 1.401 -18.362 1.00 62.62 74 THR A N 1
ATOM 559 C CA . THR A 1 74 ? -1.094 0.669 -19.623 1.00 62.62 74 THR A CA 1
ATOM 560 C C . THR A 1 74 ? -2.553 0.704 -20.081 1.00 62.62 74 THR A C 1
ATOM 562 O O . THR A 1 74 ? -2.953 -0.125 -20.894 1.00 62.62 74 THR A O 1
ATOM 565 N N . GLN A 1 75 ? -3.365 1.649 -19.580 1.00 65.50 75 GLN A N 1
ATOM 566 C CA . GLN A 1 75 ? -4.796 1.765 -19.914 1.00 65.50 75 GLN A CA 1
ATOM 567 C C . GLN A 1 75 ? -5.577 0.460 -19.646 1.00 65.50 75 GLN A C 1
ATOM 569 O O . GLN A 1 75 ? -6.520 0.127 -20.359 1.00 65.50 75 GLN A O 1
ATOM 574 N N . GLY A 1 76 ? -5.163 -0.316 -18.636 1.00 61.56 76 GLY A N 1
ATOM 575 C CA . GLY A 1 76 ? -5.789 -1.601 -18.309 1.00 61.56 76 GLY A CA 1
ATOM 576 C C . GLY A 1 76 ? -5.378 -2.769 -19.216 1.00 61.56 76 GLY A C 1
ATOM 577 O O . GLY A 1 76 ? -5.949 -3.852 -19.099 1.00 61.56 76 GLY A O 1
ATOM 578 N N . ALA A 1 77 ? -4.384 -2.605 -20.094 1.00 66.88 77 ALA A N 1
ATOM 579 C CA . ALA A 1 77 ? -3.785 -3.735 -20.794 1.00 66.88 77 ALA A CA 1
ATOM 580 C C . ALA A 1 77 ? -2.850 -4.509 -19.855 1.00 66.88 77 ALA A C 1
ATOM 582 O O . ALA A 1 77 ? -1.991 -3.927 -19.183 1.00 66.88 77 ALA A O 1
ATOM 583 N N . PHE A 1 78 ? -3.017 -5.829 -19.830 1.00 71.56 78 PHE A N 1
ATOM 584 C CA . PHE A 1 78 ? -2.150 -6.733 -19.088 1.00 71.56 78 PHE A CA 1
ATOM 585 C C . PHE A 1 78 ? -0.732 -6.688 -19.668 1.00 71.56 78 PHE A C 1
ATOM 587 O O . PHE A 1 78 ? -0.541 -6.968 -20.852 1.00 71.56 78 PHE A O 1
ATOM 594 N N . ASP A 1 79 ? 0.252 -6.345 -18.836 1.00 77.31 79 ASP A N 1
ATOM 595 C CA . ASP A 1 79 ? 1.660 -6.237 -19.227 1.00 77.31 79 ASP A CA 1
ATOM 596 C C . ASP A 1 79 ? 2.473 -7.406 -18.636 1.00 77.31 79 ASP A C 1
ATOM 598 O O . ASP A 1 79 ? 2.753 -7.423 -17.428 1.00 77.31 79 ASP A O 1
ATOM 602 N N . PRO A 1 80 ? 2.889 -8.385 -19.466 1.00 81.44 80 PRO A N 1
ATOM 603 C CA . PRO A 1 80 ? 3.707 -9.507 -19.020 1.00 81.44 80 PRO A CA 1
ATOM 604 C C . PRO A 1 80 ? 5.020 -9.082 -18.348 1.00 81.44 80 PRO A C 1
ATOM 606 O O . PRO A 1 80 ? 5.476 -9.768 -17.432 1.00 81.44 80 PRO A O 1
ATOM 609 N N . LEU A 1 81 ? 5.621 -7.949 -18.741 1.00 82.25 81 LEU A N 1
ATOM 610 C CA . LEU A 1 81 ? 6.890 -7.484 -18.169 1.00 82.25 81 LEU A CA 1
ATOM 611 C C . LEU A 1 81 ? 6.709 -7.054 -16.711 1.00 82.25 81 LEU A C 1
ATOM 613 O O . LEU A 1 81 ? 7.530 -7.389 -15.853 1.00 82.25 81 LEU A O 1
ATOM 617 N N . ARG A 1 82 ? 5.610 -6.356 -16.403 1.00 82.38 82 ARG A N 1
ATOM 618 C CA . ARG A 1 82 ? 5.269 -5.955 -15.029 1.00 82.38 82 ARG A CA 1
ATOM 619 C C . ARG A 1 82 ? 4.987 -7.150 -14.131 1.00 82.38 82 ARG A C 1
ATOM 621 O O . ARG A 1 82 ? 5.377 -7.125 -12.965 1.00 82.38 82 ARG A O 1
ATOM 628 N N . LEU A 1 83 ? 4.371 -8.204 -14.663 1.00 85.69 83 LEU A N 1
ATOM 629 C CA . LEU A 1 83 ? 4.134 -9.428 -13.903 1.00 85.69 83 LEU A CA 1
ATOM 630 C C . LEU A 1 83 ? 5.453 -10.123 -13.542 1.00 85.69 83 LEU A C 1
ATOM 632 O O . LEU A 1 83 ? 5.650 -10.492 -12.384 1.00 85.69 83 LEU A O 1
ATOM 636 N N . VAL A 1 84 ? 6.385 -10.242 -14.493 1.00 87.81 84 VAL A N 1
ATOM 637 C CA . VAL A 1 84 ? 7.718 -10.816 -14.231 1.00 87.81 84 VAL A CA 1
ATOM 638 C C . VAL A 1 84 ? 8.483 -9.979 -13.203 1.00 87.81 84 VAL A C 1
ATOM 640 O O . VAL A 1 84 ? 9.062 -10.534 -12.269 1.00 87.81 84 VAL A O 1
ATOM 643 N N . ALA A 1 85 ? 8.432 -8.649 -13.307 1.00 87.12 85 ALA A N 1
ATOM 644 C CA . ALA A 1 85 ? 9.043 -7.757 -12.325 1.00 87.12 85 ALA A CA 1
ATOM 645 C C . ALA A 1 85 ? 8.415 -7.894 -10.925 1.00 87.12 85 ALA A C 1
ATOM 647 O O . ALA A 1 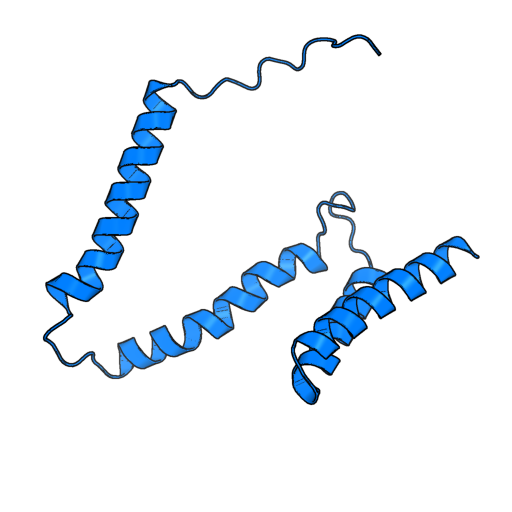85 ? 9.135 -7.918 -9.926 1.00 87.12 85 ALA A O 1
ATOM 648 N N . ALA A 1 86 ? 7.089 -8.034 -10.838 1.00 88.50 86 ALA A N 1
ATOM 649 C CA . ALA A 1 86 ? 6.386 -8.251 -9.576 1.00 88.50 86 ALA A CA 1
ATOM 650 C C . ALA A 1 86 ? 6.751 -9.601 -8.937 1.00 88.50 86 ALA A C 1
ATOM 652 O O . ALA A 1 86 ? 6.984 -9.662 -7.730 1.00 88.50 86 ALA A O 1
ATOM 653 N N . LEU A 1 87 ? 6.871 -10.668 -9.735 1.00 90.12 87 LEU A N 1
ATOM 654 C CA . LEU A 1 87 ? 7.341 -11.971 -9.257 1.00 90.12 87 LEU A CA 1
ATOM 655 C C . LEU A 1 87 ? 8.793 -11.912 -8.770 1.00 90.12 87 LEU A C 1
ATOM 657 O O . LEU A 1 87 ? 9.103 -12.468 -7.717 1.00 90.12 87 LEU A O 1
ATOM 661 N N . ALA A 1 88 ? 9.672 -11.208 -9.489 1.00 88.50 88 ALA A N 1
ATOM 662 C CA . ALA A 1 88 ? 11.059 -11.007 -9.076 1.00 88.50 88 ALA A CA 1
ATOM 663 C C . ALA A 1 88 ? 11.152 -10.230 -7.750 1.00 88.50 88 ALA A C 1
ATOM 665 O O . ALA A 1 88 ? 11.883 -10.635 -6.844 1.00 88.50 88 ALA A O 1
ATOM 666 N N . ALA A 1 89 ? 10.360 -9.162 -7.601 1.00 89.56 89 ALA A N 1
ATOM 667 C CA . ALA A 1 89 ? 10.259 -8.400 -6.359 1.00 89.56 89 ALA A CA 1
ATOM 668 C C . ALA A 1 89 ? 9.746 -9.268 -5.201 1.00 89.56 89 ALA A C 1
ATOM 670 O O . ALA A 1 89 ? 10.324 -9.253 -4.115 1.00 89.56 89 ALA A O 1
ATOM 671 N N . PHE A 1 90 ? 8.701 -10.065 -5.435 1.00 89.25 90 PHE A N 1
ATOM 672 C CA . PHE A 1 90 ? 8.141 -10.972 -4.436 1.00 89.25 90 PHE A CA 1
ATOM 673 C C . PHE A 1 90 ? 9.156 -12.033 -3.993 1.00 89.25 90 PHE A C 1
ATOM 675 O O . PHE A 1 90 ? 9.358 -12.233 -2.796 1.00 89.25 90 PHE A O 1
ATOM 682 N N . ALA A 1 91 ? 9.855 -12.666 -4.940 1.00 91.31 91 ALA A N 1
ATOM 683 C CA . ALA A 1 91 ? 10.873 -13.672 -4.646 1.00 91.31 91 ALA A CA 1
ATOM 684 C C . ALA A 1 91 ? 12.049 -13.089 -3.841 1.00 91.31 91 ALA A C 1
ATOM 686 O O . ALA A 1 91 ? 12.483 -13.687 -2.853 1.00 91.31 91 ALA A O 1
ATOM 687 N N . ALA A 1 92 ? 12.539 -11.904 -4.219 1.00 89.19 92 ALA A N 1
ATOM 688 C CA . ALA A 1 92 ? 13.615 -11.221 -3.505 1.00 89.19 92 ALA A CA 1
ATOM 689 C C . ALA A 1 92 ? 13.178 -10.738 -2.110 1.00 89.19 92 ALA A C 1
ATOM 691 O O . ALA A 1 92 ? 13.929 -10.882 -1.142 1.00 89.19 92 ALA A O 1
ATOM 692 N N . GLY A 1 93 ? 11.950 -10.227 -1.986 1.00 87.88 93 GLY A N 1
ATOM 693 C CA . GLY A 1 93 ? 11.374 -9.785 -0.715 1.00 87.88 93 GLY A CA 1
ATOM 694 C C . GLY A 1 93 ? 11.121 -10.921 0.266 1.00 87.88 93 GLY A C 1
ATOM 695 O O . GLY A 1 93 ? 11.357 -10.755 1.459 1.00 87.88 93 GLY A O 1
ATOM 696 N N . TRP A 1 94 ? 10.716 -12.091 -0.230 1.00 90.38 94 TRP A N 1
ATOM 697 C CA . TRP A 1 94 ? 10.525 -13.284 0.592 1.00 90.38 94 TRP A CA 1
ATOM 698 C C . TRP A 1 94 ? 11.843 -13.841 1.145 1.00 90.38 94 TRP A C 1
ATOM 700 O O . TRP A 1 94 ? 11.885 -14.383 2.248 1.00 90.38 94 TRP A O 1
ATOM 710 N N . ARG A 1 95 ? 12.927 -13.757 0.363 1.00 87.00 95 ARG A N 1
ATOM 711 C CA . ARG A 1 95 ? 14.173 -14.488 0.638 1.00 87.00 95 ARG A CA 1
ATOM 712 C C . ARG A 1 95 ? 15.269 -13.637 1.282 1.00 87.00 95 ARG A C 1
ATOM 714 O O . ARG A 1 95 ? 16.118 -14.205 1.962 1.00 87.00 95 ARG A O 1
ATOM 721 N N . ILE A 1 96 ? 15.291 -12.325 1.029 1.00 91.25 96 ILE A N 1
ATOM 722 C CA . ILE A 1 96 ? 16.438 -11.458 1.349 1.00 91.25 96 ILE A CA 1
ATOM 723 C C . ILE A 1 96 ? 16.018 -10.271 2.219 1.00 91.25 96 ILE A C 1
ATOM 725 O O . ILE A 1 96 ? 16.324 -10.238 3.408 1.00 91.25 96 ILE A O 1
ATOM 729 N N . SER A 1 97 ? 15.377 -9.260 1.626 1.00 91.50 97 SER A N 1
ATOM 730 C CA . SER A 1 97 ? 14.998 -8.023 2.314 1.00 91.50 97 SER A CA 1
ATOM 731 C C . SER A 1 97 ? 14.027 -7.192 1.479 1.00 91.50 97 SER A C 1
ATOM 733 O O . SER A 1 97 ? 13.950 -7.328 0.257 1.00 91.50 97 SER A O 1
ATOM 735 N N . VAL A 1 98 ? 13.327 -6.264 2.135 1.00 88.81 98 VAL A N 1
ATOM 736 C CA . VAL A 1 98 ? 12.445 -5.298 1.458 1.00 88.81 98 VAL A CA 1
ATOM 737 C C . VAL A 1 98 ? 13.232 -4.430 0.470 1.00 88.81 98 VAL A C 1
ATOM 739 O O . VAL A 1 98 ? 12.769 -4.177 -0.636 1.00 88.81 98 VAL A O 1
ATOM 742 N N . VAL A 1 99 ? 14.456 -4.027 0.826 1.00 92.44 99 VAL A N 1
ATOM 743 C CA . VAL A 1 99 ? 15.322 -3.244 -0.069 1.00 92.44 99 VAL A CA 1
ATOM 744 C C . VAL A 1 99 ? 15.707 -4.066 -1.302 1.00 92.44 99 VAL A C 1
ATOM 746 O O . VAL A 1 99 ? 15.625 -3.561 -2.419 1.00 92.44 99 VAL A O 1
ATOM 749 N N . ALA A 1 100 ? 16.053 -5.347 -1.126 1.00 89.19 100 ALA A N 1
ATOM 750 C CA . ALA A 1 100 ? 16.335 -6.245 -2.243 1.00 89.19 100 ALA A CA 1
ATOM 751 C C . ALA A 1 100 ? 15.106 -6.446 -3.145 1.00 89.19 100 ALA A C 1
ATOM 753 O O . ALA A 1 100 ? 15.265 -6.498 -4.360 1.00 89.19 100 ALA A O 1
ATOM 754 N N . ALA A 1 101 ? 13.892 -6.492 -2.584 1.00 89.12 101 ALA A N 1
ATOM 755 C CA . ALA A 1 101 ? 12.645 -6.551 -3.351 1.00 89.12 101 ALA A CA 1
ATOM 756 C C . ALA A 1 101 ? 12.462 -5.335 -4.267 1.00 89.12 101 ALA A C 1
ATOM 758 O O . ALA A 1 101 ? 12.141 -5.492 -5.444 1.00 89.12 101 ALA A O 1
ATOM 759 N N . ILE A 1 102 ? 12.700 -4.131 -3.737 1.00 90.00 102 ILE A N 1
ATOM 760 C CA . ILE A 1 102 ? 12.589 -2.876 -4.492 1.00 90.00 102 ILE A CA 1
ATOM 761 C C . ILE A 1 102 ? 13.610 -2.862 -5.630 1.00 90.00 102 ILE A C 1
ATOM 763 O O . ILE A 1 102 ? 13.245 -2.639 -6.783 1.00 90.00 102 ILE A O 1
ATOM 767 N N . VAL A 1 103 ? 14.878 -3.152 -5.322 1.00 92.88 103 VAL A N 1
ATOM 768 C CA . VAL A 1 103 ? 15.962 -3.153 -6.315 1.00 92.88 103 VAL A CA 1
ATOM 769 C C . VAL A 1 103 ? 15.733 -4.224 -7.381 1.00 92.88 103 VAL A C 1
ATOM 771 O O . VAL A 1 103 ? 15.880 -3.936 -8.565 1.00 92.88 103 VAL A O 1
ATOM 774 N 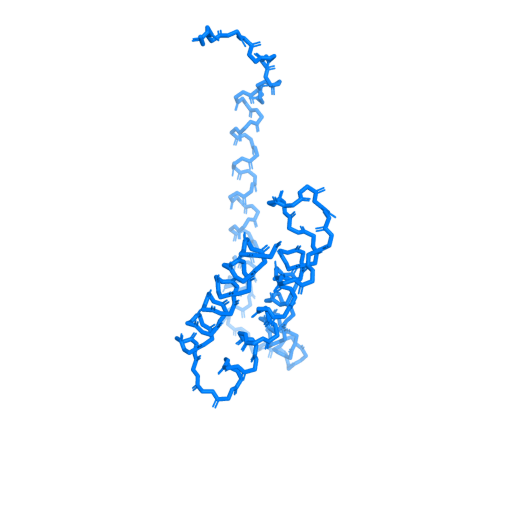N . ALA A 1 104 ? 15.327 -5.435 -6.993 1.00 90.38 104 ALA A N 1
ATOM 775 C CA . ALA A 1 104 ? 15.031 -6.512 -7.932 1.00 90.38 104 ALA A CA 1
ATOM 776 C C . ALA A 1 104 ? 13.823 -6.180 -8.816 1.00 90.38 104 ALA A C 1
ATOM 778 O O . ALA A 1 104 ? 13.901 -6.353 -10.029 1.00 90.38 104 ALA A O 1
ATOM 779 N N . GLY A 1 105 ? 12.731 -5.664 -8.246 1.00 88.31 105 GLY A N 1
ATOM 780 C CA . GLY A 1 105 ? 11.536 -5.287 -9.001 1.00 88.31 105 GLY A CA 1
ATOM 781 C C . GLY A 1 105 ? 11.811 -4.175 -10.008 1.00 88.31 105 GLY A C 1
ATOM 782 O O . GLY A 1 105 ? 11.555 -4.343 -11.199 1.00 88.31 105 GLY A O 1
ATOM 783 N N . MET A 1 106 ? 12.395 -3.064 -9.549 1.00 89.56 106 MET A N 1
ATOM 784 C CA . MET A 1 106 ? 12.758 -1.943 -10.422 1.00 89.56 106 MET A CA 1
ATOM 785 C C . MET A 1 106 ? 13.797 -2.361 -11.464 1.00 89.56 106 MET A C 1
ATOM 787 O O . MET A 1 106 ? 13.630 -2.071 -12.645 1.00 89.56 106 MET A O 1
ATOM 791 N N . GLY A 1 107 ? 14.843 -3.078 -11.047 1.00 90.25 107 GLY A N 1
ATOM 792 C CA . GLY A 1 107 ? 15.900 -3.550 -11.937 1.00 90.25 107 GLY A CA 1
ATOM 793 C C . GLY A 1 107 ? 15.372 -4.480 -13.027 1.00 90.25 107 GLY A C 1
ATOM 794 O O . GLY A 1 107 ? 15.695 -4.286 -14.194 1.00 90.25 107 GLY A O 1
ATOM 795 N N . THR A 1 108 ? 14.507 -5.435 -12.675 1.00 87.75 108 THR A N 1
ATOM 796 C CA . THR A 1 108 ? 13.899 -6.359 -13.647 1.00 87.75 108 THR A CA 1
ATOM 797 C C . THR A 1 108 ? 12.995 -5.613 -14.623 1.00 87.75 108 THR A C 1
ATOM 799 O O . THR A 1 108 ? 13.084 -5.836 -15.827 1.00 87.75 108 THR A O 1
ATOM 802 N N . LEU A 1 109 ? 12.161 -4.691 -14.130 1.00 86.50 109 LEU A N 1
ATOM 803 C CA . LEU A 1 109 ? 11.258 -3.909 -14.973 1.00 86.50 109 LEU A CA 1
ATOM 804 C C . LEU A 1 109 ? 12.036 -3.056 -15.983 1.00 86.50 109 LEU A C 1
ATOM 806 O O . LEU A 1 109 ? 11.759 -3.128 -17.178 1.00 86.50 109 LEU A O 1
ATOM 810 N N . TYR A 1 110 ? 13.038 -2.300 -15.526 1.00 88.19 110 TYR A N 1
ATOM 811 C CA . TYR A 1 110 ? 13.844 -1.459 -16.412 1.00 88.19 110 TYR A CA 1
ATOM 812 C C . TYR A 1 110 ? 14.695 -2.272 -17.385 1.00 88.19 110 TYR A C 1
ATOM 814 O O . TYR A 1 110 ? 14.782 -1.909 -18.555 1.00 88.19 110 TYR A O 1
ATOM 822 N N . ALA A 1 111 ? 15.288 -3.383 -16.939 1.00 86.62 111 ALA A N 1
ATOM 823 C CA . ALA A 1 111 ? 16.068 -4.252 -17.815 1.00 86.62 111 ALA A CA 1
ATOM 824 C C . ALA A 1 111 ? 15.204 -4.846 -18.938 1.00 86.62 111 ALA A C 1
ATOM 826 O O . ALA A 1 111 ? 15.614 -4.837 -20.097 1.00 86.62 111 ALA A O 1
ATOM 827 N N . LEU A 1 112 ? 13.994 -5.314 -18.610 1.00 86.50 112 LEU A N 1
ATOM 828 C CA . LEU A 1 112 ? 13.063 -5.858 -19.598 1.00 86.50 112 LEU A CA 1
ATOM 829 C C . LEU A 1 112 ? 12.544 -4.783 -20.558 1.00 86.50 112 LEU A C 1
ATOM 831 O O . LEU A 1 112 ? 12.486 -5.031 -21.758 1.00 86.50 112 LEU A O 1
ATOM 835 N N . GLN A 1 113 ? 12.212 -3.586 -20.065 1.00 85.62 113 GLN A N 1
ATOM 836 C CA . GLN A 1 113 ? 11.797 -2.470 -20.922 1.00 85.62 113 GLN A CA 1
ATOM 837 C C . GLN A 1 113 ? 12.915 -2.019 -21.865 1.00 85.62 113 GLN A C 1
ATOM 839 O O . GLN A 1 113 ? 12.662 -1.768 -23.042 1.00 85.62 113 GLN A O 1
ATOM 844 N N . PHE A 1 114 ? 14.153 -1.949 -21.372 1.00 85.62 114 PHE A N 1
ATOM 845 C CA . PHE A 1 114 ? 15.312 -1.613 -22.192 1.00 85.62 114 PHE A CA 1
ATOM 846 C C . PHE A 1 114 ? 15.538 -2.656 -23.291 1.00 85.62 114 PHE A C 1
ATOM 848 O O . PHE A 1 114 ? 15.705 -2.293 -24.452 1.00 85.62 114 PHE A O 1
ATOM 855 N N . LEU A 1 115 ? 15.471 -3.946 -22.947 1.00 84.31 115 LEU A N 1
ATOM 856 C CA . LEU A 1 115 ? 15.602 -5.030 -23.920 1.00 84.31 115 LEU A CA 1
ATOM 857 C C . LEU A 1 115 ? 14.480 -5.002 -24.967 1.00 84.31 115 LEU A C 1
ATOM 859 O O . LEU A 1 115 ? 14.756 -5.151 -26.150 1.00 84.31 115 LEU A O 1
ATOM 863 N N . ALA A 1 116 ? 13.235 -4.775 -24.544 1.00 81.12 116 ALA A N 1
ATOM 864 C CA . ALA A 1 116 ? 12.089 -4.672 -25.445 1.00 81.12 116 ALA A CA 1
ATOM 865 C C . ALA A 1 116 ? 12.157 -3.447 -26.370 1.00 81.12 116 ALA A C 1
ATOM 867 O O . ALA A 1 116 ? 11.611 -3.488 -27.460 1.00 81.12 116 ALA A O 1
ATOM 868 N N . THR A 1 117 ? 12.823 -2.369 -25.947 1.00 80.56 117 THR A N 1
ATOM 869 C CA . THR A 1 117 ? 13.040 -1.174 -26.781 1.00 80.56 117 THR A CA 1
ATOM 870 C C . THR A 1 117 ? 14.147 -1.387 -27.824 1.00 80.56 117 THR A C 1
ATOM 872 O O . THR A 1 117 ? 14.193 -0.683 -28.828 1.00 80.56 117 THR A O 1
ATOM 875 N N . LEU A 1 118 ? 15.070 -2.321 -27.574 1.00 78.31 118 LEU A N 1
ATOM 876 C CA . LEU A 1 118 ? 16.218 -2.613 -28.440 1.00 78.31 118 LEU A CA 1
ATOM 877 C C . LEU A 1 118 ? 15.868 -3.547 -29.619 1.00 78.31 118 LEU A C 1
ATOM 879 O O . LEU A 1 118 ? 16.633 -3.615 -30.580 1.00 78.31 118 LEU A O 1
ATOM 883 N N . ILE A 1 119 ? 14.767 -4.295 -29.517 1.00 70.38 119 ILE A N 1
ATOM 884 C CA . ILE A 1 119 ? 14.286 -5.270 -30.514 1.00 70.38 119 ILE A CA 1
ATOM 885 C C . ILE A 1 119 ? 13.205 -4.616 -31.371 1.00 70.38 119 ILE A C 1
ATOM 887 O O . ILE A 1 119 ? 13.269 -4.792 -32.608 1.00 70.38 119 ILE A O 1
#

Secondary structure (DSSP, 8-state):
----------PPPHHHHHHHHHHHHHHHHHHHHHHHHHHTTSPPPHHHHHHHHHHHHHHHHHHHHHHHHS-GGGTT---HHHHHHHHHHHHHHHHT-HHHHHHHHHHHHHHHHHHHHH-

InterPro domains:
  IPR008407 Branched-chain amino acid transport, AzlD [PF05437] (18-112)

Sequence (119 aa):
MTPETLPAADAIPDALAWTVIVLLGLGTFAIRFSFLGLLGDRPLPEWLLGHLKYVGVAVFPALVTPLVLWPEATQGAFDPLRLVAALAAFAAGWRISVVAAIVAGMGTLYALQFLATLI

pLDDT: mean 83.18, std 11.21, range [47.06, 97.5]